Protein AF-A0A7Z7BDV1-F1 (afdb_monomer_lite)

Secondary structure (DSSP, 8-state):
-PPPPPTTS-----HHHHHHHHHHHHHHHHHHHHHHHHHTS--EEEEETTEEEEEETTTTEEEEEESS---HHHHHHHHHTT-EEEEEEEETTEEEEEEE--HHHHHHHHHHH-

Structure (mmCIF, N/CA/C/O backbone):
data_AF-A0A7Z7BDV1-F1
#
_entry.id   AF-A0A7Z7BDV1-F1
#
loop_
_atom_site.group_PDB
_atom_site.id
_atom_site.type_symbol
_atom_site.label_atom_id
_atom_site.label_alt_id
_atom_site.label_comp_id
_atom_site.label_asym_id
_atom_site.label_entity_id
_atom_site.label_seq_id
_atom_site.pdbx_PDB_ins_code
_atom_site.Cartn_x
_atom_site.Cartn_y
_atom_site.Cartn_z
_atom_site.occupancy
_atom_site.B_iso_or_equiv
_atom_site.auth_seq_id
_atom_site.auth_comp_id
_atom_site.auth_asym_id
_atom_site.auth_atom_id
_atom_site.pdbx_PDB_model_num
ATOM 1 N N . MET A 1 1 ? 43.239 -5.581 -27.402 1.00 38.59 1 MET A N 1
ATOM 2 C CA . MET A 1 1 ? 43.241 -6.863 -28.146 1.00 38.59 1 MET A CA 1
ATOM 3 C C . MET A 1 1 ? 42.519 -6.628 -29.470 1.00 38.59 1 MET A C 1
ATOM 5 O O . MET A 1 1 ? 41.500 -5.949 -29.430 1.00 38.59 1 MET A O 1
ATOM 9 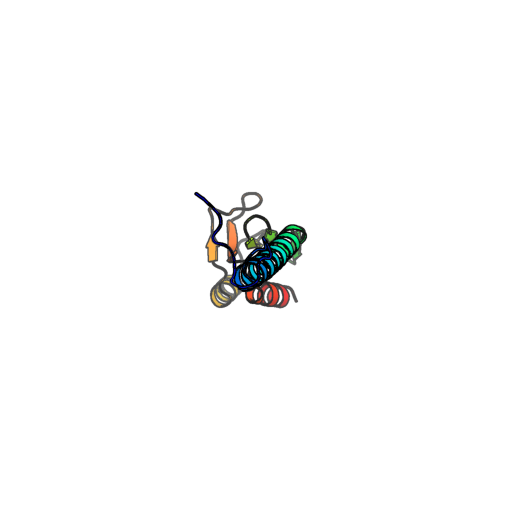N N . PRO A 1 2 ? 43.083 -7.030 -30.624 1.00 49.69 2 PRO A N 1
ATOM 10 C CA . PRO A 1 2 ? 42.734 -6.453 -31.922 1.00 49.69 2 PRO A CA 1
ATOM 11 C C . PRO A 1 2 ? 41.409 -6.997 -32.476 1.00 49.69 2 PRO A C 1
ATOM 13 O O . PRO A 1 2 ? 41.093 -8.176 -32.329 1.00 49.69 2 PRO A O 1
ATOM 16 N N . PHE A 1 3 ? 40.655 -6.098 -33.112 1.00 54.69 3 PHE A N 1
ATOM 17 C CA . PHE A 1 3 ? 39.408 -6.351 -33.834 1.00 54.69 3 PHE A CA 1
ATOM 18 C C . PHE A 1 3 ? 39.597 -7.451 -34.890 1.00 54.69 3 PHE A C 1
ATOM 20 O O . PHE A 1 3 ? 40.458 -7.338 -35.763 1.00 54.69 3 PHE A O 1
ATOM 27 N N . ARG A 1 4 ? 38.782 -8.512 -34.823 1.00 48.97 4 ARG A N 1
ATOM 28 C CA . ARG A 1 4 ? 38.697 -9.525 -35.886 1.00 48.97 4 ARG A CA 1
ATOM 29 C C . ARG A 1 4 ? 37.935 -8.929 -37.078 1.00 48.97 4 ARG A C 1
ATOM 31 O O . ARG A 1 4 ? 36.824 -8.446 -36.870 1.00 48.97 4 ARG A O 1
ATOM 38 N N . PRO A 1 5 ? 38.493 -8.945 -38.298 1.00 48.81 5 PRO A N 1
ATOM 39 C CA . PRO A 1 5 ? 37.811 -8.407 -39.465 1.00 48.81 5 PRO A CA 1
ATOM 40 C C . PRO A 1 5 ? 36.740 -9.390 -39.952 1.00 48.81 5 PRO A C 1
ATOM 42 O O . PRO A 1 5 ? 36.985 -10.594 -40.033 1.00 48.81 5 PRO A O 1
ATOM 45 N N . ASP A 1 6 ? 35.563 -8.870 -40.289 1.00 53.00 6 ASP A N 1
ATOM 46 C CA . ASP A 1 6 ? 34.513 -9.630 -40.967 1.00 53.00 6 ASP A CA 1
ATOM 47 C C . ASP A 1 6 ? 34.945 -9.961 -42.414 1.00 53.00 6 ASP A C 1
ATOM 49 O O . ASP A 1 6 ? 35.737 -9.234 -43.028 1.00 53.00 6 ASP A O 1
ATOM 53 N N . TYR A 1 7 ? 34.405 -11.043 -42.984 1.00 58.34 7 TYR A N 1
ATOM 54 C CA . TYR A 1 7 ? 34.758 -11.638 -44.290 1.00 58.34 7 TYR A CA 1
ATOM 55 C C . TYR A 1 7 ? 34.686 -10.651 -45.481 1.00 58.34 7 TYR A C 1
ATOM 57 O O . TYR A 1 7 ? 35.229 -10.913 -46.554 1.00 58.34 7 TYR A O 1
ATOM 65 N N . ARG A 1 8 ? 34.069 -9.476 -45.296 1.00 53.09 8 ARG A N 1
ATOM 66 C CA . ARG A 1 8 ? 33.777 -8.493 -46.348 1.00 53.09 8 ARG A CA 1
ATOM 67 C C . ARG A 1 8 ? 34.578 -7.183 -46.314 1.00 53.09 8 ARG A C 1
ATOM 69 O O . ARG A 1 8 ? 34.171 -6.233 -46.970 1.00 53.09 8 ARG A O 1
ATOM 76 N N . ARG A 1 9 ? 35.718 -7.109 -45.611 1.00 51.28 9 ARG A N 1
ATOM 77 C CA . ARG A 1 9 ? 36.618 -5.922 -45.609 1.00 51.28 9 ARG A CA 1
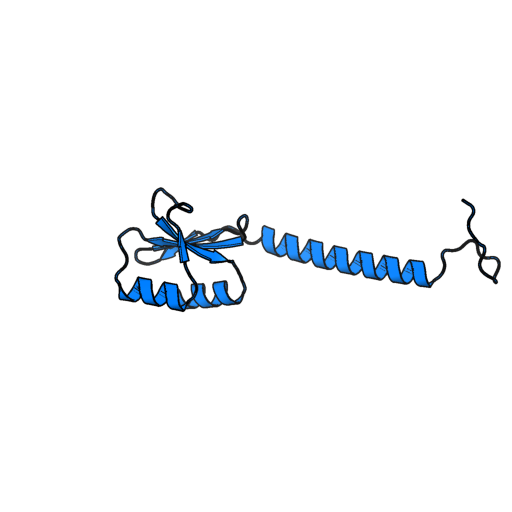ATOM 78 C C . ARG A 1 9 ? 35.940 -4.586 -45.241 1.00 51.28 9 ARG A C 1
ATOM 80 O O . ARG A 1 9 ? 36.422 -3.526 -45.630 1.00 51.28 9 ARG A O 1
ATOM 87 N N . HIS A 1 10 ? 34.874 -4.611 -44.449 1.00 52.25 10 HIS A N 1
ATOM 88 C CA . HIS A 1 10 ? 34.420 -3.424 -43.730 1.00 52.25 10 HIS A CA 1
ATOM 89 C C . HIS A 1 10 ? 34.898 -3.538 -42.285 1.00 52.25 10 HIS A C 1
ATOM 91 O O . HIS A 1 10 ? 34.605 -4.521 -41.608 1.00 52.25 10 HIS A O 1
ATOM 97 N N . ALA A 1 11 ? 35.654 -2.543 -41.816 1.00 50.88 11 ALA A N 1
ATOM 98 C CA . ALA A 1 11 ? 35.914 -2.353 -40.394 1.00 50.88 11 ALA A CA 1
ATOM 99 C C . ALA A 1 11 ? 34.594 -1.920 -39.737 1.00 50.88 11 ALA A C 1
ATOM 101 O O . ALA A 1 11 ? 34.299 -0.734 -39.627 1.00 50.88 11 ALA A O 1
ATOM 102 N N . GLY A 1 12 ? 33.745 -2.890 -39.413 1.00 60.00 12 GLY A N 1
ATOM 103 C CA . GLY A 1 12 ? 32.414 -2.663 -38.872 1.00 60.00 12 GLY A CA 1
ATOM 104 C C . GLY A 1 12 ? 32.080 -3.703 -37.816 1.00 60.00 12 GLY A C 1
ATOM 105 O O . GLY A 1 12 ? 32.533 -4.844 -37.891 1.00 60.00 12 GLY A O 1
ATOM 106 N N . PHE A 1 13 ? 31.311 -3.285 -36.815 1.00 58.06 13 PHE A N 1
ATOM 107 C CA . PHE A 1 13 ? 30.779 -4.168 -35.783 1.00 58.06 13 PHE A CA 1
ATOM 108 C C . PHE A 1 13 ? 29.919 -5.260 -36.422 1.00 58.06 13 PHE A C 1
ATOM 110 O O . PHE A 1 13 ? 29.127 -4.977 -37.327 1.00 58.06 13 PHE A O 1
ATOM 117 N N . ALA A 1 14 ? 30.056 -6.499 -35.944 1.00 62.06 14 ALA A N 1
ATOM 118 C CA . ALA A 1 14 ? 29.228 -7.603 -36.412 1.00 62.06 14 ALA A CA 1
ATOM 119 C C . ALA A 1 14 ? 27.747 -7.240 -36.213 1.00 62.06 14 ALA A C 1
ATOM 121 O O . ALA A 1 14 ? 27.360 -6.746 -35.153 1.00 62.06 14 ALA A O 1
ATOM 122 N N . SER A 1 15 ? 26.897 -7.481 -37.217 1.00 58.44 15 SER A N 1
ATOM 123 C CA . SER A 1 15 ? 25.496 -7.022 -37.204 1.00 58.44 15 SER A CA 1
ATOM 124 C C . SER A 1 15 ? 24.724 -7.482 -35.959 1.00 58.44 15 SER A C 1
ATOM 126 O O . SER A 1 15 ? 23.890 -6.748 -35.435 1.00 58.44 15 SER A O 1
ATOM 128 N N . TYR A 1 16 ? 25.064 -8.660 -35.428 1.00 58.50 16 TYR A N 1
ATOM 129 C CA . TYR A 1 16 ? 24.494 -9.198 -34.194 1.00 58.50 16 TYR A CA 1
ATOM 130 C C . TYR A 1 16 ? 24.830 -8.365 -32.940 1.00 58.50 16 TYR A C 1
ATOM 132 O O . TYR A 1 16 ? 23.983 -8.216 -32.057 1.00 58.50 16 TYR A O 1
ATOM 140 N N . GLU A 1 17 ? 26.021 -7.765 -32.860 1.00 61.34 17 GLU A N 1
ATOM 141 C CA . GLU A 1 17 ? 26.419 -6.905 -31.735 1.00 61.34 17 GLU A CA 1
ATOM 142 C C . GLU A 1 17 ? 25.631 -5.587 -31.718 1.00 61.34 17 GLU A C 1
ATOM 144 O O . GLU A 1 17 ? 25.216 -5.115 -30.653 1.00 61.34 17 GLU A O 1
ATOM 149 N N . LEU A 1 18 ? 25.344 -5.027 -32.899 1.00 62.91 18 LEU A N 1
ATOM 150 C CA . LEU A 1 18 ? 24.502 -3.837 -33.062 1.00 62.91 18 LEU A CA 1
ATOM 151 C C . LEU A 1 18 ? 23.035 -4.127 -32.697 1.00 62.91 18 LEU A C 1
ATOM 153 O O . LEU A 1 18 ? 22.388 -3.336 -32.002 1.00 62.91 18 LEU A O 1
ATOM 157 N N . THR A 1 19 ? 22.501 -5.283 -33.107 1.00 61.28 19 THR A N 1
ATOM 158 C CA . THR A 1 19 ? 21.139 -5.708 -32.744 1.00 61.28 19 THR A CA 1
ATOM 159 C C . THR A 1 19 ? 21.004 -5.975 -31.242 1.00 61.28 19 THR A C 1
ATOM 161 O O . THR A 1 19 ? 20.032 -5.535 -30.628 1.00 61.28 19 THR A O 1
ATOM 164 N N . ASN A 1 20 ? 21.989 -6.623 -30.611 1.00 65.44 20 ASN A N 1
ATOM 165 C CA . ASN A 1 20 ? 21.987 -6.839 -29.162 1.00 65.44 20 ASN A CA 1
ATOM 166 C C . ASN A 1 20 ? 22.045 -5.505 -28.395 1.00 65.44 20 ASN A C 1
ATOM 168 O O . ASN A 1 20 ? 21.241 -5.261 -27.495 1.00 65.44 20 ASN A O 1
ATOM 172 N N . SER A 1 21 ? 22.924 -4.593 -28.815 1.00 70.69 21 SER A N 1
ATOM 173 C CA . SER A 1 21 ? 23.059 -3.272 -28.192 1.00 70.69 21 SER A CA 1
ATOM 174 C C . SER A 1 21 ? 21.780 -2.444 -28.314 1.00 70.69 21 SER A C 1
ATOM 176 O O . SER A 1 21 ? 21.320 -1.880 -27.326 1.00 70.69 21 SER A O 1
ATOM 178 N N . SER A 1 22 ? 21.137 -2.417 -29.486 1.00 75.12 22 SER A N 1
ATOM 179 C CA . SER A 1 22 ? 19.870 -1.691 -29.678 1.00 75.12 22 SER A CA 1
ATOM 180 C C . SER A 1 22 ? 18.706 -2.289 -28.876 1.00 75.12 22 SER A C 1
ATOM 182 O O . SER A 1 22 ? 17.917 -1.537 -28.293 1.00 75.12 22 SER A O 1
ATOM 184 N N . ALA A 1 23 ? 18.626 -3.619 -28.764 1.00 76.31 23 ALA A N 1
ATOM 185 C CA . ALA A 1 23 ? 17.660 -4.292 -27.897 1.00 76.31 23 ALA A CA 1
ATOM 186 C C . ALA A 1 23 ? 17.901 -3.967 -26.413 1.00 76.31 23 ALA A C 1
ATOM 188 O O . ALA A 1 23 ? 16.951 -3.714 -25.668 1.00 76.31 23 ALA A O 1
ATOM 189 N N . ASN A 1 24 ? 19.165 -3.920 -25.988 1.00 78.19 24 ASN A N 1
ATOM 190 C CA . ASN A 1 24 ? 19.538 -3.555 -24.627 1.00 78.19 24 ASN A CA 1
ATOM 191 C C . ASN A 1 24 ? 19.202 -2.080 -24.329 1.00 78.19 24 ASN A C 1
ATOM 193 O O . ASN A 1 24 ? 18.533 -1.784 -23.342 1.00 78.19 24 ASN A O 1
ATOM 197 N N . ILE A 1 25 ? 19.523 -1.167 -25.253 1.00 81.06 25 ILE A N 1
ATOM 198 C CA . ILE A 1 25 ? 19.166 0.260 -25.176 1.00 81.06 25 ILE A CA 1
ATOM 199 C C . ILE A 1 25 ? 17.645 0.450 -25.086 1.00 81.06 25 ILE A C 1
ATOM 201 O O . ILE A 1 25 ? 17.171 1.321 -24.358 1.00 81.06 25 ILE A O 1
ATOM 205 N N . ARG A 1 26 ? 16.853 -0.344 -25.818 1.00 82.19 26 ARG A N 1
ATOM 206 C CA . ARG A 1 26 ? 15.387 -0.291 -25.728 1.00 82.19 26 ARG A CA 1
ATOM 207 C C . ARG A 1 26 ? 14.888 -0.738 -24.353 1.00 82.19 26 ARG A C 1
ATOM 209 O O . ARG A 1 26 ? 14.135 0.001 -23.735 1.00 82.19 26 ARG A O 1
ATO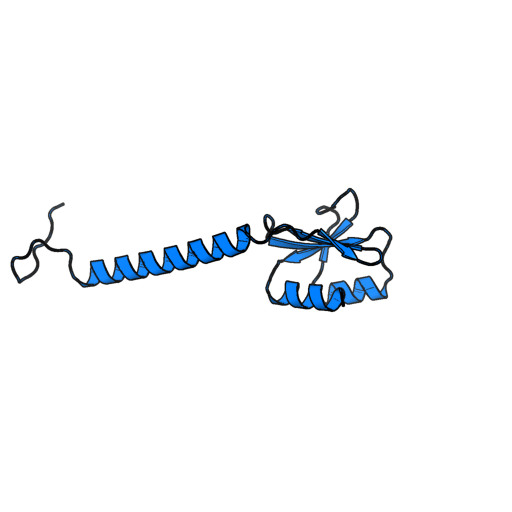M 216 N N . ARG A 1 27 ? 15.366 -1.877 -23.838 1.00 80.94 27 ARG A N 1
ATOM 217 C CA . ARG A 1 27 ? 14.993 -2.370 -22.498 1.00 80.94 27 ARG A CA 1
ATOM 218 C C . ARG A 1 27 ? 15.348 -1.386 -21.391 1.00 80.94 27 ARG A C 1
ATOM 220 O O . ARG A 1 27 ? 14.544 -1.181 -20.488 1.00 80.94 27 ARG A O 1
ATOM 227 N N . ILE A 1 28 ? 16.540 -0.793 -21.451 1.00 82.50 28 ILE A N 1
ATOM 228 C CA . ILE A 1 28 ? 16.981 0.193 -20.460 1.00 82.50 28 ILE A CA 1
ATOM 229 C C . ILE A 1 28 ? 16.101 1.444 -20.538 1.00 82.50 28 ILE A C 1
ATOM 231 O O . ILE A 1 28 ? 15.658 1.919 -19.499 1.00 82.50 28 ILE A O 1
ATOM 235 N N . ARG A 1 29 ? 15.757 1.928 -21.740 1.00 83.75 29 ARG A N 1
ATOM 236 C CA . ARG A 1 29 ? 14.802 3.039 -21.899 1.00 83.75 29 ARG A CA 1
ATOM 237 C C . ARG A 1 29 ? 13.420 2.717 -21.337 1.00 83.75 29 ARG A C 1
ATOM 239 O O . ARG A 1 29 ? 12.891 3.521 -20.582 1.00 83.75 29 ARG A O 1
ATOM 246 N N . ASP A 1 30 ? 12.867 1.542 -21.638 1.00 83.50 30 ASP A N 1
ATOM 247 C CA . ASP A 1 30 ? 11.577 1.107 -21.080 1.00 83.50 30 ASP A CA 1
ATOM 248 C C . ASP A 1 30 ? 11.628 1.019 -19.544 1.00 83.50 30 ASP A C 1
ATOM 250 O O . ASP A 1 30 ? 10.675 1.380 -18.855 1.00 83.50 30 ASP A O 1
ATOM 254 N N . ARG A 1 31 ? 12.764 0.581 -18.989 1.00 82.69 31 ARG A N 1
ATOM 255 C CA . ARG A 1 31 ? 13.000 0.529 -17.542 1.00 82.69 31 ARG A CA 1
ATOM 256 C C . ARG A 1 31 ? 13.065 1.927 -16.925 1.00 82.69 31 ARG A C 1
ATOM 258 O O . ARG A 1 31 ? 12.451 2.129 -15.883 1.00 82.69 31 ARG A O 1
ATOM 265 N N . ILE A 1 32 ? 13.781 2.861 -17.553 1.00 81.06 32 ILE A N 1
ATOM 266 C CA . ILE A 1 32 ? 13.886 4.259 -17.108 1.00 81.06 32 ILE A CA 1
ATOM 267 C C . ILE A 1 32 ? 12.503 4.910 -17.133 1.00 81.06 32 ILE A C 1
ATOM 269 O O . ILE A 1 32 ? 12.053 5.387 -16.100 1.00 81.06 32 ILE A O 1
ATOM 273 N N . ALA A 1 33 ? 11.773 4.800 -18.244 1.00 79.62 33 ALA A N 1
ATOM 274 C CA . ALA A 1 33 ? 10.427 5.358 -18.369 1.00 79.62 33 ALA A CA 1
ATOM 275 C C . ALA A 1 33 ? 9.441 4.765 -17.344 1.00 79.62 33 ALA A C 1
ATOM 277 O O . ALA A 1 33 ? 8.547 5.451 -16.848 1.00 79.62 33 ALA A O 1
ATOM 278 N N . ALA A 1 34 ? 9.587 3.481 -17.000 1.00 75.06 34 ALA A N 1
ATOM 279 C CA . ALA A 1 34 ? 8.793 2.862 -15.943 1.00 75.06 34 ALA A CA 1
ATOM 280 C C . ALA A 1 34 ? 9.139 3.413 -14.549 1.00 75.06 34 ALA A C 1
ATOM 282 O O . ALA A 1 34 ? 8.234 3.583 -13.738 1.00 75.06 34 ALA A O 1
ATOM 283 N N . LEU A 1 35 ? 10.417 3.689 -14.271 1.00 69.44 35 LEU A N 1
ATOM 284 C CA . LEU A 1 35 ? 10.863 4.290 -13.010 1.00 69.44 35 LEU A CA 1
ATOM 285 C C . LEU A 1 35 ? 10.438 5.758 -12.897 1.00 69.44 35 LEU A C 1
ATOM 287 O O . LEU A 1 35 ? 9.967 6.159 -11.839 1.00 69.44 35 LEU A O 1
ATOM 291 N N . GLU A 1 36 ? 10.519 6.525 -13.983 1.00 72.25 36 GLU A N 1
ATOM 292 C CA . GLU A 1 36 ? 10.040 7.913 -14.050 1.00 72.25 36 GLU A CA 1
ATOM 293 C C . GLU A 1 36 ? 8.531 7.991 -13.798 1.00 72.25 36 GLU A C 1
ATOM 295 O O . GLU A 1 36 ? 8.093 8.759 -12.951 1.00 72.25 36 GLU A O 1
ATOM 300 N N . LYS A 1 37 ? 7.734 7.108 -14.416 1.00 64.31 37 LYS A N 1
ATOM 301 C CA . LYS A 1 37 ? 6.287 7.008 -14.141 1.00 64.31 37 LYS A CA 1
ATOM 302 C C . LYS A 1 37 ? 5.949 6.641 -12.702 1.00 64.31 37 LYS A C 1
ATOM 304 O O . LYS A 1 37 ? 4.843 6.929 -12.246 1.00 64.31 37 LYS A O 1
ATOM 309 N N . ILE A 1 38 ? 6.839 5.917 -12.028 1.00 61.47 38 ILE A N 1
ATOM 310 C CA . ILE A 1 38 ? 6.679 5.647 -10.604 1.00 61.47 38 ILE A CA 1
ATOM 311 C C . ILE A 1 38 ? 6.973 6.944 -9.859 1.00 61.47 38 ILE A C 1
ATOM 313 O O . ILE A 1 38 ? 6.076 7.412 -9.183 1.00 61.47 38 ILE A O 1
ATOM 317 N N . ALA A 1 39 ? 8.135 7.565 -10.066 1.00 57.78 39 ALA A N 1
ATOM 318 C CA . ALA A 1 39 ? 8.565 8.777 -9.364 1.00 57.78 39 ALA A CA 1
ATOM 319 C C . ALA A 1 39 ? 7.653 10.005 -9.564 1.00 57.78 39 ALA A C 1
ATOM 321 O O . ALA A 1 39 ? 7.504 10.808 -8.652 1.00 57.78 39 ALA A O 1
ATOM 322 N N . GLU A 1 40 ? 7.026 10.157 -10.731 1.00 55.59 40 GLU A N 1
ATOM 323 C CA . GLU A 1 40 ? 6.123 11.279 -11.036 1.00 55.59 40 GLU A CA 1
ATOM 324 C C . GLU A 1 40 ? 4.754 11.149 -10.352 1.00 55.59 40 GLU A C 1
ATOM 326 O O . GLU A 1 40 ? 3.955 12.086 -10.314 1.00 55.59 40 GLU A O 1
ATOM 331 N N . ARG A 1 41 ? 4.459 9.980 -9.782 1.00 55.25 41 ARG A N 1
ATOM 332 C CA . ARG A 1 41 ? 3.225 9.762 -9.046 1.00 55.25 41 ARG A CA 1
ATOM 333 C C . ARG A 1 41 ? 3.375 10.454 -7.692 1.00 55.25 41 ARG A C 1
ATOM 335 O O . ARG A 1 41 ? 4.062 9.972 -6.808 1.00 55.25 41 ARG A O 1
ATOM 342 N N . SER A 1 42 ? 2.788 11.637 -7.574 1.00 47.62 42 SER A N 1
ATOM 343 C CA . SER A 1 42 ? 2.850 12.441 -6.357 1.00 47.62 42 SER A CA 1
ATOM 344 C C . SER A 1 42 ? 2.233 11.691 -5.179 1.00 47.62 42 SER A C 1
ATOM 346 O O . SER A 1 42 ? 1.230 10.987 -5.348 1.00 47.62 42 SER A O 1
ATOM 348 N N . ASP A 1 43 ? 2.820 11.866 -3.997 1.00 54.47 43 ASP A N 1
ATOM 349 C CA . ASP A 1 43 ? 2.320 11.327 -2.738 1.00 54.47 43 ASP A CA 1
ATOM 350 C C . ASP A 1 43 ? 0.873 11.786 -2.530 1.00 54.47 43 ASP A C 1
ATOM 352 O O . ASP A 1 43 ? 0.577 12.950 -2.260 1.00 54.47 43 ASP A O 1
ATOM 356 N N . CYS A 1 44 ? -0.068 10.873 -2.760 1.00 57.09 44 CYS A N 1
ATOM 357 C CA . CYS A 1 44 ? -1.483 11.166 -2.592 1.00 57.09 44 CYS A CA 1
ATOM 358 C C . CYS A 1 44 ? -1.814 11.009 -1.112 1.00 57.09 44 CYS A C 1
ATOM 360 O O . CYS A 1 44 ? -2.027 9.887 -0.646 1.00 57.09 44 CYS A O 1
ATOM 362 N N . GLU A 1 45 ? -1.838 12.131 -0.396 1.00 63.78 45 GLU A N 1
ATOM 363 C CA . GLU A 1 45 ? -2.459 12.257 0.920 1.00 63.78 45 GLU A CA 1
ATOM 364 C C . GLU A 1 45 ? -3.953 12.549 0.734 1.00 63.78 45 GLU A C 1
ATOM 366 O O . GLU A 1 45 ? -4.390 13.694 0.638 1.00 63.78 45 GLU A O 1
ATOM 371 N N . GLU A 1 46 ? -4.759 11.494 0.630 1.00 68.06 46 GLU A N 1
ATOM 372 C CA . GLU A 1 46 ? -6.216 11.622 0.563 1.00 68.06 46 GLU A CA 1
ATOM 373 C C . GLU A 1 46 ? -6.819 11.425 1.957 1.00 68.06 46 GLU A C 1
ATOM 375 O O . GLU A 1 46 ? -6.686 10.362 2.572 1.00 68.06 46 GLU A O 1
ATOM 380 N N . GLN A 1 47 ? -7.512 12.447 2.463 1.00 68.75 47 GLN A N 1
ATOM 381 C CA . GLN A 1 47 ? -8.268 12.355 3.712 1.00 68.75 47 GLN A CA 1
ATOM 382 C C . GLN A 1 47 ? -9.652 11.754 3.446 1.00 68.75 47 GLN A C 1
ATOM 384 O O . GLN A 1 47 ? -10.477 12.339 2.748 1.00 68.75 47 GLN A O 1
ATOM 389 N N . GLY A 1 48 ? -9.906 10.581 4.024 1.00 70.44 48 GLY A N 1
ATOM 390 C CA . GLY A 1 48 ? -11.222 9.953 4.073 1.00 70.44 48 GLY A CA 1
ATOM 391 C C . GLY A 1 48 ? -11.935 10.219 5.403 1.00 70.44 48 GLY A C 1
ATOM 392 O O . GLY A 1 48 ? -11.403 10.852 6.318 1.00 70.44 48 GLY A O 1
ATOM 393 N N . GLN A 1 49 ? -13.154 9.695 5.555 1.00 69.75 49 GLN A N 1
ATOM 394 C CA . GLN A 1 49 ? -13.888 9.798 6.821 1.00 69.75 49 GLN A CA 1
ATOM 395 C C . GLN A 1 49 ? -13.216 8.954 7.918 1.00 69.75 49 GLN A C 1
ATOM 397 O O . GLN A 1 49 ? -13.406 7.743 8.008 1.00 69.75 49 GLN A O 1
ATOM 402 N N . GLY A 1 50 ? -12.421 9.598 8.776 1.00 74.06 50 GLY A N 1
ATOM 403 C CA . GLY A 1 50 ? -11.787 8.957 9.935 1.00 74.06 50 GLY A CA 1
ATOM 404 C C . GLY A 1 50 ? -10.467 8.233 9.642 1.00 74.06 50 GLY A C 1
ATOM 405 O O . GLY A 1 50 ? -9.884 7.632 10.554 1.00 74.06 50 GLY A O 1
ATOM 406 N N . TYR A 1 51 ? -9.946 8.346 8.420 1.00 80.81 51 TYR A N 1
ATOM 407 C CA . TYR A 1 51 ? -8.619 7.864 8.042 1.00 80.81 51 TYR A CA 1
ATOM 408 C C . TYR A 1 51 ? -7.945 8.791 7.033 1.00 80.81 51 TYR A C 1
ATOM 410 O O . TYR A 1 51 ? -8.595 9.554 6.329 1.00 80.81 51 TYR A O 1
ATOM 418 N N . MET A 1 52 ? -6.630 8.683 6.947 1.00 80.38 52 MET A N 1
ATOM 419 C CA . MET A 1 52 ? -5.795 9.322 5.947 1.00 80.38 52 MET A CA 1
ATOM 420 C C . MET A 1 52 ? -5.104 8.225 5.146 1.00 80.38 52 MET A C 1
ATOM 422 O O . MET A 1 52 ? -4.523 7.302 5.719 1.00 80.38 52 MET A O 1
ATOM 426 N N . TYR A 1 53 ? -5.236 8.280 3.830 1.00 82.69 53 TYR A N 1
ATOM 427 C CA . TYR A 1 53 ? -4.527 7.405 2.913 1.00 82.69 53 TYR A CA 1
ATOM 428 C C . TYR A 1 53 ? -3.276 8.126 2.423 1.00 82.69 53 TYR A C 1
ATOM 430 O O . TYR A 1 53 ? -3.389 9.234 1.912 1.00 82.69 53 TYR A O 1
ATOM 438 N N . CYS A 1 54 ? -2.118 7.486 2.559 1.00 77.75 54 CYS A N 1
ATOM 439 C CA . CYS A 1 54 ? -0.847 7.939 2.007 1.00 77.75 54 CYS A CA 1
ATOM 440 C C . CYS A 1 54 ? -0.386 6.899 0.982 1.00 77.75 54 CYS A C 1
ATOM 442 O O . CYS A 1 54 ? -0.120 5.737 1.313 1.00 77.75 54 CYS A O 1
ATOM 444 N N . GLY A 1 55 ? -0.351 7.292 -0.287 1.00 74.19 55 GLY A N 1
ATOM 445 C CA . GLY A 1 55 ? 0.293 6.514 -1.337 1.00 74.19 55 GLY A CA 1
ATOM 446 C C . GLY A 1 55 ? 1.754 6.916 -1.467 1.00 74.19 55 GLY A C 1
ATOM 447 O O . GLY A 1 55 ? 2.067 7.607 -2.427 1.00 74.19 55 GLY A O 1
ATOM 448 N N . ASP A 1 56 ? 2.606 6.503 -0.525 1.00 67.25 56 ASP A N 1
ATOM 449 C CA . ASP A 1 56 ? 4.043 6.792 -0.558 1.00 67.25 56 ASP A CA 1
ATOM 450 C C . ASP A 1 56 ? 4.687 6.106 -1.762 1.00 67.25 56 ASP A C 1
ATOM 452 O O . ASP A 1 56 ? 4.815 4.872 -1.841 1.00 67.25 56 ASP A O 1
ATOM 456 N N . VAL A 1 57 ? 5.108 6.922 -2.716 1.00 59.66 57 VAL A N 1
ATOM 457 C CA . VAL A 1 57 ? 5.739 6.440 -3.943 1.00 59.66 57 VAL A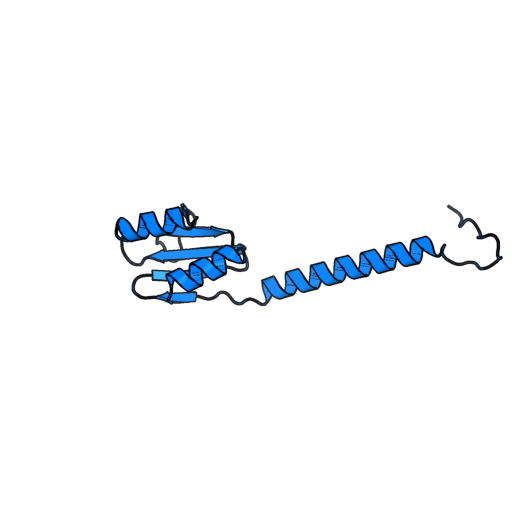 CA 1
ATOM 458 C C . VAL A 1 57 ? 7.213 6.135 -3.719 1.00 59.66 57 VAL A C 1
ATOM 460 O O . VAL A 1 57 ? 7.724 5.165 -4.283 1.00 59.66 57 VAL A O 1
ATOM 463 N N . GLU A 1 58 ? 7.858 6.866 -2.811 1.00 61.22 58 GLU A N 1
ATOM 464 C CA . GLU A 1 58 ? 9.260 6.666 -2.442 1.00 61.22 58 GLU A CA 1
ATOM 465 C C . GLU A 1 58 ? 9.492 5.311 -1.744 1.00 61.22 58 GLU A C 1
ATOM 467 O O . GLU A 1 58 ? 10.414 4.568 -2.079 1.00 61.22 58 GLU A O 1
ATOM 472 N N . ASP A 1 59 ? 8.594 4.918 -0.834 1.00 65.44 59 ASP A N 1
ATOM 473 C CA . ASP A 1 59 ? 8.639 3.612 -0.158 1.00 65.44 59 ASP A CA 1
ATOM 474 C C . ASP A 1 59 ? 7.903 2.512 -0.951 1.00 65.44 59 ASP A C 1
ATOM 476 O O . ASP A 1 59 ? 7.972 1.325 -0.609 1.00 65.44 59 ASP A O 1
ATOM 480 N N . ASN A 1 60 ? 7.212 2.887 -2.037 1.00 78.38 60 ASN A N 1
ATOM 481 C CA . ASN A 1 60 ? 6.366 2.012 -2.846 1.00 78.38 60 ASN A CA 1
ATOM 482 C C . ASN A 1 60 ? 5.360 1.246 -1.965 1.00 78.38 60 ASN A C 1
ATOM 484 O O . ASN A 1 60 ? 5.224 0.013 -2.045 1.00 78.38 60 ASN A O 1
ATOM 488 N N . ARG A 1 61 ? 4.659 1.974 -1.085 1.00 82.25 61 ARG A N 1
ATOM 489 C CA . ARG A 1 61 ? 3.650 1.424 -0.168 1.00 82.25 61 ARG A CA 1
ATOM 490 C C . ARG A 1 61 ? 2.364 2.238 -0.184 1.00 82.25 61 ARG A C 1
ATOM 492 O O . ARG A 1 61 ? 2.362 3.448 -0.303 1.00 82.25 61 ARG A O 1
ATOM 499 N N . ALA A 1 62 ? 1.257 1.523 -0.041 1.00 84.88 62 ALA A N 1
ATOM 500 C CA . ALA A 1 62 ? -0.043 2.090 0.267 1.00 84.88 62 ALA A CA 1
ATOM 501 C C . ALA A 1 62 ? -0.244 2.000 1.782 1.00 84.88 62 ALA A C 1
ATOM 503 O O . ALA A 1 62 ? -0.239 0.890 2.331 1.00 84.88 62 ALA A O 1
ATOM 504 N N . ALA A 1 63 ? -0.409 3.140 2.445 1.00 84.75 63 ALA A N 1
ATOM 505 C CA . ALA A 1 63 ? -0.592 3.240 3.883 1.00 84.75 63 ALA A CA 1
ATOM 506 C C . ALA A 1 63 ? -1.941 3.885 4.225 1.00 84.75 63 ALA A C 1
ATOM 508 O O . ALA A 1 63 ? -2.353 4.873 3.631 1.00 84.75 63 ALA A O 1
ATOM 509 N N . PHE A 1 64 ? -2.627 3.323 5.213 1.00 86.62 64 PHE A N 1
ATOM 510 C CA . PHE A 1 64 ? -3.846 3.878 5.794 1.00 86.62 64 PHE A CA 1
ATOM 511 C C . PHE A 1 64 ? -3.606 4.187 7.268 1.00 86.62 64 PHE A C 1
ATOM 513 O O . PHE A 1 64 ? -3.264 3.302 8.058 1.00 86.62 64 PHE A O 1
ATOM 520 N N . VAL A 1 65 ? -3.823 5.437 7.644 1.00 85.31 65 VAL A N 1
ATOM 521 C CA . VAL A 1 65 ? -3.580 5.980 8.976 1.00 85.31 65 VAL A CA 1
ATOM 522 C C . VAL A 1 65 ? -4.927 6.353 9.573 1.00 85.31 65 VAL A C 1
ATOM 524 O O . VAL A 1 65 ? -5.608 7.240 9.073 1.00 85.31 65 VAL A O 1
ATOM 527 N N . PHE A 1 66 ? -5.349 5.683 10.641 1.00 83.19 66 PHE A N 1
ATOM 528 C CA . PHE A 1 66 ? -6.632 5.995 11.278 1.00 83.19 66 PHE A CA 1
ATOM 529 C C . PHE A 1 66 ? -6.447 7.018 12.392 1.00 83.19 66 PHE A C 1
ATOM 531 O O . PHE A 1 66 ? -5.509 6.919 13.187 1.00 83.19 66 PHE A O 1
ATOM 538 N N . TYR A 1 67 ? -7.367 7.983 12.496 1.00 78.62 67 TYR A N 1
ATOM 539 C CA . TYR A 1 67 ? -7.301 8.983 13.565 1.00 78.62 67 TYR A CA 1
ATOM 540 C C . TYR A 1 67 ? -7.631 8.393 14.937 1.00 78.62 67 TYR A C 1
ATOM 542 O O . TYR A 1 67 ? -7.069 8.855 15.933 1.00 78.62 67 TYR A O 1
ATOM 550 N N . ALA A 1 68 ? -8.501 7.381 14.961 1.00 78.81 68 ALA A N 1
ATOM 551 C CA . ALA A 1 68 ? -8.946 6.643 16.134 1.00 78.81 68 ALA A CA 1
ATOM 552 C C . ALA A 1 68 ? -8.829 5.130 15.898 1.00 78.81 68 ALA A C 1
ATOM 554 O O . ALA A 1 68 ? -8.600 4.671 14.781 1.00 78.81 68 ALA A O 1
ATOM 555 N N . LYS A 1 69 ? -8.984 4.335 16.960 1.00 79.19 69 LYS A N 1
ATOM 556 C CA . LYS A 1 69 ? -8.936 2.871 16.889 1.00 79.19 69 LYS A CA 1
ATOM 557 C C . LYS A 1 69 ? -10.036 2.366 15.929 1.00 79.19 69 LYS A C 1
ATOM 559 O O . LYS A 1 69 ? -11.203 2.478 16.293 1.00 79.19 69 LYS A O 1
ATOM 564 N N . PRO A 1 70 ? -9.705 1.777 14.759 1.00 80.38 70 PRO A N 1
ATOM 565 C CA . PRO A 1 70 ? -10.732 1.312 13.830 1.00 80.38 70 PRO A CA 1
ATOM 566 C C . PRO A 1 70 ? -11.502 0.138 14.434 1.00 80.38 70 PRO A C 1
ATOM 568 O O . PRO A 1 70 ? -10.923 -0.669 15.180 1.00 80.38 70 PRO A O 1
ATOM 571 N N . GLU A 1 71 ? -12.786 0.039 14.096 1.00 84.50 71 GLU A N 1
ATOM 572 C CA . GLU A 1 71 ? -13.664 -1.050 14.519 1.00 84.50 71 GLU A CA 1
ATOM 573 C C . GLU A 1 71 ? -13.127 -2.411 14.044 1.00 84.50 71 GLU A C 1
ATOM 575 O O . GLU A 1 71 ? -12.391 -2.508 13.057 1.00 84.50 71 GLU A O 1
ATOM 580 N N . LYS A 1 72 ? -13.486 -3.492 14.747 1.00 86.56 72 LYS A N 1
ATOM 581 C CA . LYS A 1 72 ? -13.055 -4.852 14.398 1.00 86.56 72 LYS A CA 1
ATOM 582 C C . LYS A 1 72 ? -13.389 -5.212 12.944 1.00 86.56 72 LYS A C 1
ATOM 584 O O . LYS A 1 72 ? -12.529 -5.766 12.266 1.00 86.56 72 LYS A O 1
ATOM 589 N N . ALA A 1 73 ? -14.569 -4.824 12.457 1.00 85.94 73 ALA A N 1
ATOM 590 C CA . ALA A 1 73 ? -14.986 -5.053 11.074 1.00 85.94 73 ALA A CA 1
ATOM 591 C C . ALA A 1 73 ? -14.018 -4.424 10.055 1.00 85.94 73 ALA A C 1
ATOM 593 O O . ALA A 1 73 ? -13.589 -5.093 9.116 1.00 85.94 73 ALA A O 1
ATOM 594 N N . VAL A 1 74 ? -13.592 -3.177 10.288 1.00 85.88 74 VAL A N 1
ATOM 595 C CA . VAL A 1 74 ? -12.634 -2.469 9.422 1.00 85.88 74 VAL A CA 1
ATOM 596 C C . VAL A 1 74 ? -11.266 -3.146 9.456 1.00 85.88 74 VAL A C 1
ATOM 598 O O . VAL A 1 74 ? -10.648 -3.357 8.417 1.00 85.88 74 VAL A O 1
ATOM 601 N N . ARG A 1 75 ? -10.796 -3.568 10.634 1.00 86.94 75 ARG A N 1
ATOM 602 C CA . ARG A 1 75 ? -9.515 -4.288 10.760 1.00 86.94 75 ARG A CA 1
ATOM 603 C C . ARG A 1 75 ? -9.521 -5.605 9.991 1.00 86.94 75 ARG A C 1
ATOM 605 O O . ARG A 1 75 ? -8.535 -5.934 9.334 1.00 86.94 75 ARG A O 1
ATOM 612 N N . ASP A 1 76 ? -10.613 -6.358 10.082 1.00 88.94 76 ASP A N 1
ATOM 613 C CA . ASP A 1 76 ? -10.757 -7.625 9.368 1.00 88.94 76 ASP A CA 1
ATOM 614 C C . ASP A 1 76 ? -10.863 -7.391 7.857 1.00 88.94 76 ASP A C 1
ATOM 616 O O . ASP A 1 76 ? -10.237 -8.120 7.086 1.00 88.94 76 ASP A O 1
ATOM 620 N N . LEU A 1 77 ? -11.560 -6.333 7.427 1.00 89.38 77 LEU A N 1
ATOM 621 C CA . LEU A 1 77 ? -11.607 -5.903 6.029 1.00 89.38 77 LEU A CA 1
ATOM 622 C C . LEU A 1 77 ? -10.204 -5.581 5.496 1.00 89.38 77 LEU A C 1
ATOM 624 O O . LEU A 1 77 ? -9.826 -6.057 4.428 1.00 89.38 77 LEU A O 1
ATOM 628 N N . MET A 1 78 ? -9.398 -4.836 6.250 1.00 88.12 7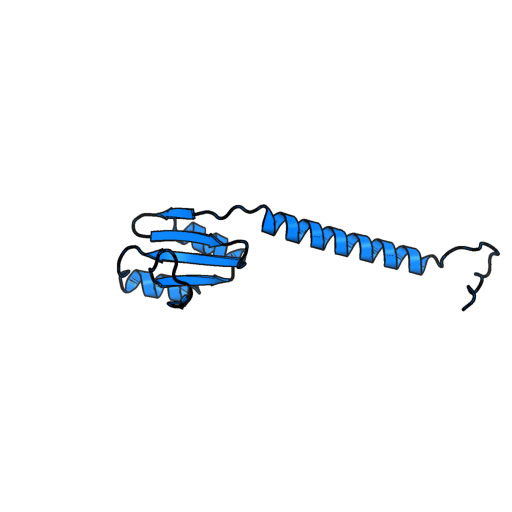8 MET A N 1
ATOM 629 C CA . MET A 1 78 ? -8.030 -4.493 5.856 1.00 88.12 78 MET A CA 1
ATOM 630 C C . MET A 1 78 ? -7.124 -5.716 5.748 1.00 88.12 78 MET A C 1
ATOM 632 O O . MET A 1 78 ? -6.421 -5.869 4.748 1.00 88.12 78 MET A O 1
ATOM 636 N N . LYS A 1 79 ? -7.191 -6.627 6.727 1.00 88.31 79 LYS A N 1
ATOM 637 C CA . LYS A 1 79 ? -6.435 -7.887 6.690 1.00 88.31 79 LYS A CA 1
ATOM 638 C C . LYS A 1 79 ? -6.808 -8.744 5.483 1.00 88.31 79 LYS A C 1
ATOM 640 O O . LYS A 1 79 ? -5.916 -9.242 4.803 1.00 88.31 79 LYS A O 1
ATOM 645 N N . ARG A 1 80 ? -8.107 -8.888 5.188 1.00 88.94 80 ARG A N 1
ATOM 646 C CA . ARG A 1 80 ? -8.600 -9.627 4.007 1.00 88.94 80 ARG A CA 1
ATOM 647 C C . ARG A 1 80 ? -8.078 -9.031 2.701 1.00 88.94 80 ARG A C 1
ATOM 649 O O . ARG A 1 80 ? -7.753 -9.763 1.777 1.00 88.94 80 ARG A O 1
ATOM 656 N N . ASN A 1 81 ? -7.943 -7.711 2.664 1.00 88.56 81 ASN A N 1
ATOM 657 C CA . ASN A 1 81 ? -7.416 -6.957 1.533 1.00 88.56 81 ASN A CA 1
ATOM 658 C C . ASN A 1 81 ? -5.876 -6.853 1.517 1.00 88.56 81 ASN A C 1
ATOM 660 O O . ASN A 1 81 ? -5.313 -6.097 0.723 1.00 88.56 81 ASN A O 1
ATOM 664 N N . GLY A 1 82 ? -5.173 -7.606 2.371 1.00 88.06 82 GLY A N 1
ATOM 665 C CA . GLY A 1 82 ? -3.711 -7.696 2.373 1.00 88.06 82 GLY A CA 1
ATOM 666 C C . GLY A 1 82 ? -2.987 -6.491 2.977 1.00 88.06 82 GLY A C 1
ATOM 667 O O . GLY A 1 82 ? -1.784 -6.346 2.764 1.00 88.06 82 GLY A O 1
ATOM 668 N N . PHE A 1 83 ? -3.691 -5.622 3.705 1.00 89.56 83 PHE A N 1
ATOM 669 C CA . PHE A 1 83 ? -3.072 -4.568 4.503 1.00 89.56 83 PHE A CA 1
ATOM 670 C C . PHE A 1 83 ? -2.648 -5.125 5.861 1.00 89.56 83 PHE A C 1
ATOM 672 O O . PHE A 1 83 ? -3.424 -5.780 6.561 1.00 89.56 83 PHE A O 1
ATOM 679 N N . VAL A 1 84 ? -1.406 -4.846 6.242 1.00 88.12 84 VAL A N 1
ATOM 680 C CA . VAL A 1 84 ? -0.791 -5.326 7.479 1.00 88.12 84 VAL A CA 1
ATOM 681 C C . VAL A 1 84 ? -0.600 -4.157 8.431 1.00 88.12 84 VAL A C 1
ATOM 683 O O . VAL A 1 84 ? -0.089 -3.106 8.056 1.00 88.12 84 VAL A O 1
ATOM 686 N N . PHE A 1 85 ? -0.996 -4.344 9.684 1.00 88.00 85 PHE A N 1
ATOM 687 C CA . PHE A 1 85 ? -0.754 -3.368 10.739 1.00 88.00 85 PHE A CA 1
ATOM 688 C C . PHE A 1 85 ? 0.749 -3.248 11.028 1.00 88.00 85 PHE A C 1
ATOM 690 O O . PHE A 1 85 ? 1.392 -4.245 11.353 1.00 88.00 85 PHE A O 1
ATOM 697 N N . SER A 1 86 ? 1.300 -2.038 10.939 1.00 83.06 86 SER A N 1
ATOM 698 C CA . SER A 1 86 ? 2.719 -1.765 11.169 1.00 83.06 86 SER A CA 1
ATOM 699 C C . SER A 1 86 ? 2.895 -0.567 12.111 1.00 83.06 86 SER A C 1
ATOM 701 O O . SER A 1 86 ? 2.832 0.579 11.665 1.00 83.06 86 SER A O 1
ATOM 703 N N . PRO A 1 87 ? 3.165 -0.794 13.410 1.00 80.00 87 PRO A N 1
ATOM 704 C CA . PRO A 1 87 ? 3.360 0.290 14.372 1.00 80.00 87 PRO A CA 1
ATOM 705 C C . PRO A 1 87 ? 4.666 1.067 14.142 1.00 80.00 87 PRO A C 1
ATOM 707 O O . PRO A 1 87 ? 4.728 2.246 14.466 1.00 80.00 87 PRO A O 1
ATOM 710 N N . SER A 1 88 ? 5.689 0.439 13.546 1.00 77.19 88 SER A N 1
ATOM 711 C CA . SER A 1 88 ? 6.968 1.085 13.201 1.00 77.19 88 SER A CA 1
ATOM 712 C C . SER A 1 88 ? 6.869 2.030 12.005 1.00 77.19 88 SER A C 1
ATOM 714 O O . SER A 1 88 ? 7.710 2.902 11.837 1.00 77.19 88 SER A O 1
ATOM 716 N N . ARG A 1 89 ? 5.858 1.833 11.152 1.00 71.50 89 ARG A N 1
ATOM 717 C CA . ARG A 1 89 ? 5.564 2.701 10.003 1.00 71.50 89 ARG A CA 1
ATOM 718 C C . ARG A 1 89 ? 4.432 3.627 10.429 1.00 71.50 89 ARG A C 1
ATOM 720 O O . ARG A 1 89 ? 3.323 3.528 9.916 1.00 71.50 89 ARG A O 1
ATOM 727 N N . SER A 1 90 ? 4.675 4.407 11.476 1.00 66.12 90 SER A N 1
ATOM 728 C CA . SER A 1 90 ? 3.706 5.374 11.965 1.00 66.12 90 SER A CA 1
ATOM 729 C C . SER A 1 90 ? 3.816 6.653 11.148 1.00 66.12 90 SER A C 1
ATOM 731 O O . SER A 1 90 ? 4.907 7.151 10.889 1.00 66.12 90 SER A O 1
ATOM 733 N N . HIS A 1 91 ? 2.672 7.185 10.741 1.00 65.81 91 HIS A N 1
ATOM 734 C CA . HIS A 1 91 ? 2.593 8.494 10.112 1.00 65.81 91 HIS A CA 1
ATOM 735 C C . HIS A 1 91 ? 1.913 9.430 11.115 1.00 65.81 91 HIS A C 1
ATOM 737 O O . HIS A 1 91 ? 0.909 9.059 11.734 1.00 65.81 91 HIS A O 1
ATOM 743 N N . ALA A 1 92 ? 2.507 10.600 11.359 1.00 65.75 92 ALA A N 1
ATOM 744 C CA . ALA A 1 92 ? 2.059 11.556 12.379 1.00 65.75 92 ALA A CA 1
ATOM 745 C C . ALA A 1 92 ? 1.858 10.943 13.791 1.00 65.75 92 ALA A C 1
ATOM 747 O O . ALA A 1 92 ? 0.921 11.290 14.510 1.00 65.75 92 ALA A O 1
ATOM 748 N N . GLY A 1 93 ? 2.709 9.985 14.189 1.00 70.69 93 GLY A N 1
ATOM 749 C CA . GLY A 1 93 ? 2.643 9.332 15.507 1.00 70.69 93 GLY A CA 1
ATOM 750 C C . GLY A 1 93 ? 1.493 8.329 15.681 1.00 70.69 93 GLY A C 1
ATOM 751 O O . GLY A 1 93 ? 1.284 7.823 16.783 1.00 70.69 93 GLY A O 1
ATOM 752 N N . LYS A 1 94 ? 0.757 8.006 14.609 1.00 78.31 94 LYS A N 1
ATOM 753 C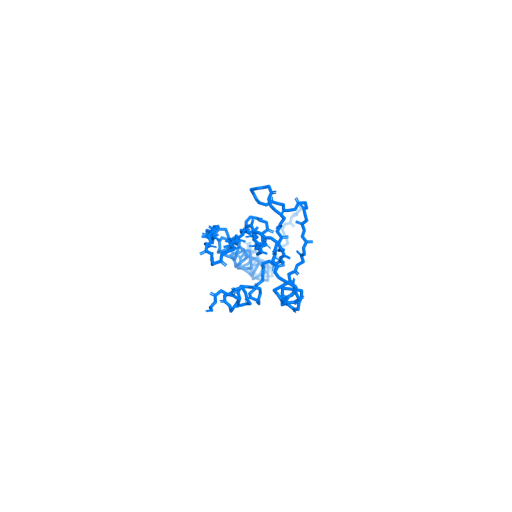 CA . LYS A 1 94 ? -0.342 7.031 14.622 1.00 78.31 94 LYS A CA 1
ATOM 754 C C . LYS A 1 94 ? 0.049 5.763 13.868 1.00 78.31 94 LYS A C 1
ATOM 756 O O . LYS A 1 94 ? 0.747 5.844 12.858 1.00 78.31 94 LYS A O 1
ATOM 761 N N . PRO A 1 95 ? -0.377 4.578 14.332 1.00 79.81 95 PRO A N 1
ATOM 762 C CA . PRO A 1 95 ? -0.026 3.338 13.664 1.00 79.81 95 PRO A CA 1
ATOM 763 C C . PRO A 1 95 ? -0.752 3.222 12.318 1.00 79.81 95 PRO A C 1
ATOM 765 O O . PRO A 1 95 ? -1.952 3.499 12.231 1.00 79.81 95 PRO A O 1
ATOM 768 N N . ALA A 1 96 ? -0.035 2.773 11.288 1.00 85.62 96 ALA A N 1
ATOM 769 C CA . ALA A 1 96 ? -0.572 2.650 9.940 1.00 85.62 96 ALA A CA 1
ATOM 770 C C . ALA A 1 96 ? -0.788 1.189 9.529 1.00 85.62 96 ALA A C 1
ATOM 772 O O . ALA A 1 96 ? -0.138 0.255 10.008 1.00 85.62 96 ALA A O 1
ATOM 773 N N . TRP A 1 97 ? -1.711 1.003 8.597 1.00 88.75 97 TRP A N 1
ATOM 774 C CA . TRP A 1 97 ? -1.939 -0.243 7.884 1.00 88.75 97 TRP A CA 1
ATOM 775 C C . TRP A 1 97 ? -1.301 -0.143 6.512 1.00 88.75 97 TRP A C 1
ATOM 777 O O . TRP A 1 97 ? -1.733 0.655 5.686 1.00 88.75 97 TRP A O 1
ATOM 787 N N . VAL A 1 98 ? -0.274 -0.948 6.274 1.00 87.88 98 VAL A N 1
ATOM 788 C CA . VAL A 1 98 ? 0.581 -0.846 5.094 1.00 87.88 98 VAL A CA 1
ATOM 789 C C . VAL A 1 98 ? 0.444 -2.067 4.198 1.00 87.88 98 VAL A C 1
ATOM 791 O O . VAL A 1 98 ? 0.316 -3.202 4.662 1.00 87.88 98 VAL A O 1
ATOM 794 N N . ARG A 1 99 ? 0.519 -1.841 2.891 1.00 88.81 99 ARG A N 1
ATOM 795 C CA . ARG A 1 99 ? 0.639 -2.876 1.862 1.00 88.81 99 ARG A CA 1
ATOM 796 C C . ARG A 1 99 ? 1.623 -2.403 0.800 1.00 88.81 99 ARG A C 1
ATOM 798 O O . ARG A 1 99 ? 1.728 -1.211 0.538 1.00 88.81 99 ARG A O 1
ATOM 805 N N . LYS A 1 100 ? 2.332 -3.330 0.154 1.00 86.12 100 LYS A N 1
ATOM 806 C CA . LYS A 1 100 ? 3.167 -3.001 -1.009 1.00 86.12 100 LYS A CA 1
ATOM 807 C C . LYS A 1 100 ? 2.313 -2.373 -2.113 1.00 86.12 100 LYS A C 1
ATOM 809 O O . LYS A 1 100 ? 1.308 -2.964 -2.523 1.00 86.12 100 LYS A O 1
ATOM 814 N N . LEU A 1 101 ? 2.735 -1.217 -2.612 1.00 82.44 101 LEU A N 1
ATOM 815 C CA . LEU A 1 101 ? 2.057 -0.511 -3.684 1.00 82.44 101 LEU A CA 1
ATOM 816 C C . LEU A 1 101 ? 2.197 -1.342 -4.968 1.00 82.44 101 LEU A C 1
ATOM 818 O O . LEU A 1 101 ? 3.263 -1.555 -5.537 1.00 82.44 101 LEU A O 1
ATOM 822 N N . THR A 1 102 ? 1.080 -1.941 -5.346 1.00 84.06 102 THR A N 1
ATOM 823 C CA . THR A 1 102 ? 0.895 -2.762 -6.544 1.00 84.06 102 THR A CA 1
ATOM 824 C C . THR A 1 102 ? -0.381 -2.286 -7.220 1.00 84.06 102 THR A C 1
ATOM 826 O O . THR A 1 102 ? -1.238 -1.706 -6.554 1.00 84.06 102 THR A O 1
ATOM 829 N N . SER A 1 103 ? -0.551 -2.546 -8.517 1.00 81.00 103 SER A N 1
ATOM 830 C CA . SER A 1 103 ? -1.782 -2.184 -9.242 1.00 81.00 103 SER A CA 1
ATOM 831 C C . SER A 1 103 ? -3.041 -2.676 -8.517 1.00 81.00 103 SER A C 1
ATOM 833 O O . SER A 1 103 ? -3.959 -1.900 -8.278 1.00 81.00 103 SER A O 1
ATOM 835 N N . ALA A 1 104 ? -3.030 -3.926 -8.048 1.00 84.31 104 ALA A N 1
ATOM 836 C CA . ALA A 1 104 ? -4.112 -4.488 -7.244 1.00 84.31 104 ALA A CA 1
ATOM 837 C C . ALA A 1 104 ? -4.327 -3.731 -5.923 1.00 84.31 104 ALA A C 1
ATOM 839 O O . ALA A 1 104 ? -5.468 -3.516 -5.525 1.00 84.31 104 ALA A O 1
ATOM 840 N N . ALA A 1 105 ? -3.254 -3.313 -5.241 1.00 83.69 105 ALA A N 1
ATOM 841 C CA . ALA A 1 105 ? -3.365 -2.522 -4.017 1.00 83.69 105 ALA A CA 1
ATOM 842 C C . ALA A 1 105 ? -3.995 -1.149 -4.286 1.00 83.69 105 ALA A C 1
ATOM 844 O O . ALA A 1 105 ? -4.818 -0.720 -3.489 1.00 83.69 105 ALA A O 1
ATOM 845 N N . MET A 1 106 ? -3.680 -0.507 -5.417 1.00 81.81 106 MET A N 1
ATOM 846 C CA . MET A 1 106 ? -4.300 0.762 -5.820 1.00 81.81 106 MET A CA 1
ATOM 847 C C . MET A 1 106 ? -5.797 0.594 -6.083 1.00 81.81 106 MET A C 1
ATOM 849 O O . MET A 1 106 ? -6.591 1.365 -5.556 1.00 81.81 106 MET A O 1
ATOM 853 N N . THR A 1 107 ? -6.197 -0.439 -6.832 1.00 84.25 107 THR A N 1
ATOM 854 C CA . THR A 1 107 ? -7.619 -0.735 -7.084 1.00 84.25 107 THR A CA 1
ATOM 855 C C . THR A 1 107 ? -8.357 -1.060 -5.788 1.00 84.25 107 THR A C 1
ATOM 857 O O . THR A 1 107 ? -9.447 -0.553 -5.550 1.00 84.25 107 THR A O 1
ATOM 860 N N . THR A 1 108 ? -7.741 -1.858 -4.913 1.00 86.56 108 THR A N 1
ATOM 861 C CA . THR A 1 108 ? -8.320 -2.200 -3.607 1.00 86.56 108 THR A CA 1
ATOM 862 C C . THR A 1 108 ? -8.456 -0.958 -2.729 1.00 86.56 108 THR A C 1
ATOM 864 O O . THR A 1 108 ? -9.491 -0.758 -2.109 1.00 86.56 108 THR A O 1
ATOM 867 N N . ALA A 1 109 ? -7.434 -0.098 -2.691 1.00 84.69 109 ALA A N 1
ATOM 868 C CA . ALA A 1 109 ? -7.476 1.159 -1.956 1.00 84.69 109 ALA A CA 1
ATOM 869 C C . ALA A 1 109 ? -8.535 2.107 -2.527 1.00 84.69 109 ALA A C 1
ATOM 871 O O . ALA A 1 109 ? -9.218 2.777 -1.770 1.00 84.69 109 ALA A O 1
ATOM 872 N N . GLN A 1 110 ? -8.710 2.162 -3.848 1.00 84.12 110 GLN A N 1
ATOM 873 C CA . GLN A 1 110 ? -9.784 2.928 -4.479 1.00 84.12 110 GLN A CA 1
ATOM 874 C C . GLN A 1 110 ? -11.170 2.408 -4.081 1.00 84.12 110 GLN A C 1
ATOM 876 O O . GLN A 1 110 ? -12.023 3.208 -3.728 1.00 84.12 110 GLN A O 1
ATOM 881 N N . TRP A 1 111 ? -11.365 1.088 -4.053 1.00 84.94 111 TRP A N 1
ATOM 882 C CA . TRP A 1 111 ? -12.618 0.470 -3.611 1.00 84.94 111 TRP A CA 1
ATOM 883 C C . TRP A 1 111 ? -12.895 0.649 -2.110 1.00 84.94 111 TRP A C 1
ATOM 885 O O . TRP A 1 111 ? -14.031 0.845 -1.710 1.00 84.94 111 TRP A O 1
ATOM 895 N N . LEU A 1 112 ? -11.864 0.628 -1.261 1.00 83.00 112 LEU A N 1
ATOM 896 C CA . LEU A 1 112 ? -12.014 0.914 0.173 1.00 83.00 112 LEU A CA 1
ATOM 897 C C . LEU A 1 112 ? -12.359 2.385 0.463 1.00 83.00 112 LEU A C 1
ATOM 899 O O . LEU A 1 112 ? -12.755 2.703 1.583 1.00 83.00 112 LEU A O 1
ATOM 903 N N . ARG A 1 113 ? -12.148 3.271 -0.517 1.00 77.00 113 ARG A N 1
ATOM 904 C CA . ARG A 1 113 ? -12.406 4.711 -0.419 1.00 77.00 113 ARG A CA 1
ATOM 905 C C . ARG A 1 113 ? -13.742 5.139 -1.026 1.00 77.00 113 ARG A C 1
ATOM 907 O O . ARG A 1 113 ? -14.204 6.222 -0.681 1.00 77.00 113 ARG A O 1
ATOM 914 N N . SER A 1 114 ? -14.318 4.337 -1.924 1.00 72.00 114 SER A N 1
ATOM 915 C CA . SER A 1 114 ? -15.640 4.574 -2.523 1.00 72.00 114 SER A CA 1
ATOM 916 C C . SER A 1 114 ? -16.762 4.243 -1.553 1.00 72.00 114 SER A C 1
ATOM 918 O O . SER A 1 114 ? -17.718 5.039 -1.484 1.00 72.00 114 SER A O 1
#

pLDDT: mean 73.92, std 12.54, range [38.59, 89.56]

Sequence (114 aa):
MPFRPDYRRHAGFASYELTNSSANIRRIRDRIAALEKIAERSDCEEQGQGYMYCGDVEDNRAAFVFYAKPEKAVRDLMKRNGFVFSPSRSHAGKPAWVRKLTSAAMTTAQWLRS

Foldseek 3Di:
DDDDDDPPPDPDDDVVVVVVVVVVVVVVVVVVVVLVVLVPPDFDFDDADQWTWTCDSVVQKIKIFGPDDDDPVVVVLLVVLVFQWDCPPDDPNTTITMDHNDPSNVVSVVVVRD

Organism: NCBI:txid1245441

Radius of gyration: 24.04 Å; chains: 1; bounding box: 59×24×63 Å